Protein AF-A0A2N1NQH3-F1 (afdb_monomer_lite)

Organism: NCBI:txid588596

pLDDT: mean 81.11, std 17.39, range [34.0, 97.25]

Sequence (124 aa):
MLNTETIDTDLDSRQVSDYKLDFSLSSGWALKENQKFGKKGGGKRISKNVVSYLEAYFLAGDINKSEKYTAQEMHNELKGLVEEGILEEEEIPKVSTISNWIARYAQTHRKLKAQHALALVNRT

Secondary structure (DSSP, 8-state):
--------------------------TTTT-GGG-----TT-SPPPPHHHHHHHHHHHHHHHH-GGG---HHHHHHHHHHHHHTTSS-GGGPPPHHHHHHHHHHHHHHHHHHHHHHHHHHHTT-

Foldseek 3Di:
DDDDDDDDDDDDDPPPPPPPVPPPDPPQPPDPVNDDPDPPDPPDDQDPVLVVLLVVQCVVCVVPVVSRDQLVNSLVVVVVCVVVVNDPPVNRDDSVVSNVVSVVCVVVVVVVVVVVVVVVVVVD

Structure (mmCIF, N/CA/C/O backbone):
data_AF-A0A2N1NQH3-F1
#
_entry.id   AF-A0A2N1NQH3-F1
#
loop_
_atom_site.group_PDB
_atom_site.id
_atom_site.type_symbol
_atom_site.label_atom_id
_atom_site.label_alt_id
_atom_site.label_comp_id
_atom_site.label_asym_id
_atom_site.label_entity_id
_atom_site.label_seq_id
_atom_site.pdbx_PDB_ins_code
_atom_site.Cartn_x
_atom_site.Cartn_y
_atom_site.Cartn_z
_atom_site.occupancy
_atom_site.B_iso_or_equiv
_atom_site.auth_seq_id
_atom_site.auth_comp_id
_atom_site.auth_asym_id
_atom_site.auth_atom_id
_atom_site.pdbx_PDB_model_num
ATOM 1 N N . MET A 1 1 ? 95.118 24.993 50.145 1.00 34.00 1 MET A N 1
ATOM 2 C CA . MET A 1 1 ? 95.688 24.392 48.923 1.00 34.00 1 MET A CA 1
ATOM 3 C C . MET A 1 1 ? 94.598 23.589 48.238 1.00 34.00 1 MET A C 1
ATOM 5 O O . MET A 1 1 ? 93.712 23.113 48.930 1.00 34.00 1 MET A O 1
ATOM 9 N N . LEU A 1 2 ? 94.626 23.603 46.907 1.00 46.12 2 LEU A N 1
ATOM 10 C CA . LEU A 1 2 ? 93.578 23.193 45.966 1.00 46.12 2 LEU A CA 1
ATOM 11 C C . LEU A 1 2 ? 93.231 21.700 46.005 1.00 46.12 2 LEU A C 1
ATOM 13 O O . LEU A 1 2 ? 94.137 20.886 46.159 1.00 46.12 2 LEU A O 1
ATOM 17 N N . ASN A 1 3 ? 91.961 21.403 45.711 1.00 42.06 3 ASN A N 1
ATOM 18 C CA . ASN A 1 3 ? 91.467 20.265 44.913 1.00 42.06 3 ASN A CA 1
ATOM 19 C C . ASN A 1 3 ? 89.919 20.320 44.905 1.00 42.06 3 ASN A C 1
ATOM 21 O O . ASN A 1 3 ? 89.290 20.101 45.931 1.00 42.06 3 ASN A O 1
ATOM 25 N N . THR A 1 4 ? 89.222 20.849 43.891 1.00 45.44 4 THR A N 1
ATOM 26 C CA . THR A 1 4 ? 88.939 20.265 42.558 1.00 45.44 4 THR A CA 1
ATOM 27 C C . THR A 1 4 ? 88.859 18.740 42.560 1.00 45.44 4 THR A C 1
ATOM 29 O O . THR A 1 4 ? 89.883 18.086 42.698 1.00 45.44 4 THR A O 1
ATOM 32 N N . GLU A 1 5 ? 87.671 18.176 42.351 1.00 51.03 5 GLU A N 1
ATOM 33 C CA . GLU A 1 5 ? 87.294 17.586 41.058 1.00 51.03 5 GLU A CA 1
ATOM 34 C C . GLU A 1 5 ? 85.866 17.024 41.087 1.00 51.03 5 GLU A C 1
ATOM 36 O O . GLU A 1 5 ? 85.389 16.453 42.065 1.00 51.03 5 GLU A O 1
ATOM 41 N N . THR A 1 6 ? 85.197 17.280 39.973 1.00 52.75 6 THR A N 1
ATOM 42 C CA . THR A 1 6 ? 83.855 16.890 39.555 1.00 52.75 6 THR A CA 1
ATOM 43 C C . THR A 1 6 ? 83.764 15.383 39.325 1.00 52.75 6 THR A C 1
ATOM 45 O O . THR A 1 6 ? 84.661 14.831 38.695 1.00 52.75 6 THR A O 1
ATOM 48 N N . ILE A 1 7 ? 82.647 14.742 39.686 1.00 56.19 7 ILE A N 1
ATOM 49 C CA . ILE A 1 7 ? 82.161 13.563 38.954 1.00 56.19 7 ILE A CA 1
ATOM 50 C C . ILE A 1 7 ? 80.653 13.722 38.749 1.00 56.19 7 ILE A C 1
ATOM 52 O O . ILE A 1 7 ? 79.883 13.847 39.698 1.00 56.19 7 ILE A O 1
ATOM 56 N N . ASP A 1 8 ? 80.308 13.803 37.472 1.00 42.72 8 ASP A N 1
ATOM 57 C CA . ASP A 1 8 ? 78.980 13.880 36.877 1.00 42.72 8 ASP A CA 1
ATOM 58 C C . ASP A 1 8 ? 78.369 12.471 36.746 1.00 42.72 8 ASP A C 1
ATOM 60 O O . ASP A 1 8 ? 79.058 11.472 36.957 1.00 42.72 8 ASP A O 1
ATOM 64 N N . THR A 1 9 ? 77.127 12.426 36.264 1.00 48.22 9 THR A N 1
ATOM 65 C CA . THR A 1 9 ? 76.304 11.277 35.844 1.00 48.22 9 THR A CA 1
ATOM 66 C C . THR A 1 9 ? 75.476 10.637 36.959 1.00 48.22 9 THR A C 1
ATOM 68 O O . THR A 1 9 ? 75.974 10.334 38.034 1.00 48.22 9 THR A O 1
ATOM 71 N N . ASP A 1 10 ? 74.194 10.327 36.808 1.00 48.06 10 ASP A N 1
ATOM 72 C CA . ASP A 1 10 ? 73.169 10.532 35.779 1.00 48.06 10 ASP A CA 1
ATOM 73 C C . ASP A 1 10 ? 71.912 9.893 36.400 1.00 48.06 10 ASP A C 1
ATOM 75 O O . ASP A 1 10 ? 72.033 8.813 36.981 1.00 48.06 10 ASP A O 1
ATOM 79 N N . LEU A 1 11 ? 70.739 10.526 36.330 1.00 46.34 11 LEU A N 1
ATOM 80 C CA . LEU A 1 11 ? 69.477 9.779 36.262 1.00 46.34 11 LEU A CA 1
ATOM 81 C C . LEU A 1 11 ? 68.332 10.699 35.835 1.00 46.34 11 LEU A C 1
ATOM 83 O O . LEU A 1 11 ? 67.446 11.070 36.611 1.00 46.34 11 LEU A O 1
ATOM 87 N N . ASP A 1 12 ? 68.345 11.045 34.552 1.00 48.50 12 ASP A N 1
ATOM 88 C CA . ASP A 1 12 ? 67.098 11.285 33.842 1.00 48.50 12 ASP A CA 1
ATOM 89 C C . ASP A 1 12 ? 66.274 9.993 33.840 1.00 48.50 12 ASP A C 1
ATOM 91 O O . ASP A 1 12 ? 66.643 9.004 33.212 1.00 48.50 12 ASP A O 1
ATOM 95 N N . SER A 1 13 ? 65.145 9.980 34.545 1.00 49.91 13 SER A N 1
ATOM 96 C CA . SER A 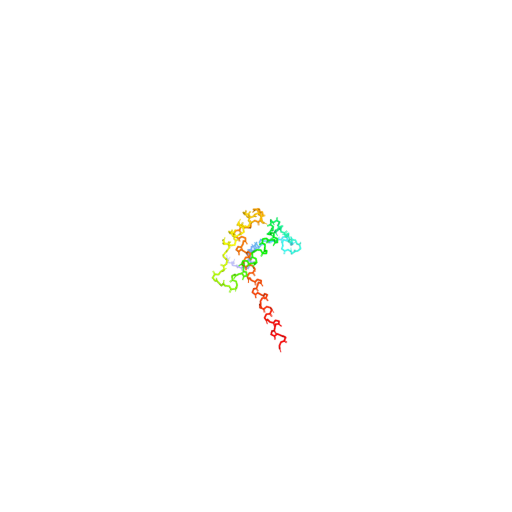1 13 ? 63.973 9.228 34.086 1.00 49.91 13 SER A CA 1
ATOM 97 C C . SER A 1 13 ? 62.707 9.813 34.712 1.00 49.91 13 SER A C 1
ATOM 99 O O . SER A 1 13 ? 62.174 9.311 35.705 1.00 49.91 13 SER A O 1
ATOM 101 N N . ARG A 1 14 ? 62.174 10.886 34.115 1.00 55.47 14 ARG A N 1
ATOM 102 C CA . ARG A 1 14 ? 60.757 11.238 34.295 1.00 55.47 14 ARG A CA 1
ATOM 103 C C . ARG A 1 14 ? 59.907 10.113 33.708 1.00 55.47 14 ARG A C 1
ATOM 105 O O . ARG A 1 14 ? 59.594 10.113 32.523 1.00 55.47 14 ARG A O 1
ATOM 112 N N . GLN A 1 15 ? 59.519 9.159 34.547 1.00 54.88 15 GLN A N 1
ATOM 113 C CA . GLN A 1 15 ? 58.452 8.218 34.230 1.00 54.88 15 GLN A CA 1
ATOM 114 C C . GLN A 1 15 ? 57.137 9.004 34.180 1.00 54.88 15 GLN A C 1
ATOM 116 O O . GLN A 1 15 ? 56.465 9.200 35.192 1.00 54.88 15 GLN A O 1
ATOM 121 N N . VAL A 1 16 ? 56.799 9.514 32.995 1.00 52.91 16 VAL A N 1
ATOM 122 C CA . VAL A 1 16 ? 55.432 9.906 32.658 1.00 52.91 16 VAL A CA 1
ATOM 123 C C . VAL A 1 16 ? 54.645 8.605 32.660 1.00 52.91 16 VAL A C 1
ATOM 125 O O . VAL A 1 16 ? 54.729 7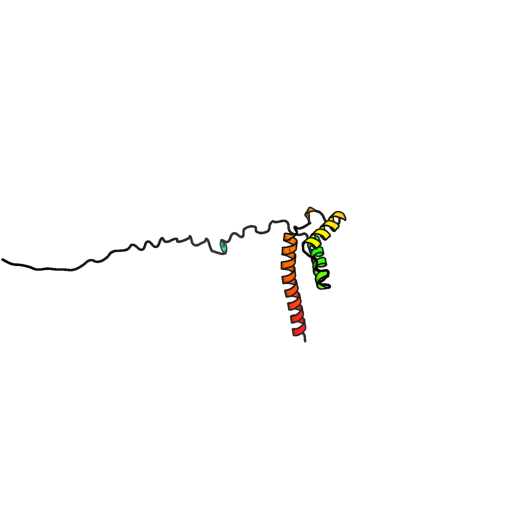.819 31.721 1.00 52.91 16 VAL A O 1
ATOM 128 N N . SER A 1 17 ? 53.959 8.332 33.767 1.00 55.91 17 SER A N 1
ATOM 129 C CA . SER A 1 17 ? 53.022 7.226 33.859 1.00 55.91 17 SER A CA 1
ATOM 130 C C . SER A 1 17 ? 51.927 7.467 32.827 1.00 55.91 17 SER A C 1
ATOM 132 O O . SER A 1 17 ? 51.017 8.269 33.022 1.00 55.91 17 SER A O 1
ATOM 134 N N . ASP A 1 18 ? 52.064 6.802 31.686 1.00 61.81 18 ASP A N 1
ATOM 135 C CA . ASP A 1 18 ? 51.056 6.730 30.643 1.00 61.81 18 ASP A CA 1
ATOM 136 C C . ASP A 1 18 ? 49.882 5.931 31.219 1.00 61.81 18 ASP A C 1
ATOM 138 O O . ASP A 1 18 ? 49.818 4.703 31.135 1.00 61.81 18 ASP A O 1
ATOM 142 N N . TYR A 1 19 ? 48.993 6.622 31.939 1.00 59.72 19 TYR A N 1
ATOM 143 C CA . TYR A 1 19 ? 47.758 6.055 32.459 1.00 59.72 19 TYR A CA 1
ATOM 144 C C . TYR A 1 19 ? 46.813 5.843 31.274 1.00 59.72 19 TYR A C 1
ATOM 146 O O . TYR A 1 19 ? 45.808 6.523 31.082 1.00 59.72 19 TYR A O 1
ATOM 154 N N . LYS A 1 20 ? 47.132 4.859 30.437 1.00 60.72 20 LYS A N 1
ATOM 155 C CA . LYS A 1 20 ? 46.176 4.296 29.501 1.00 60.72 20 LYS A CA 1
ATOM 156 C C . LYS A 1 20 ? 45.102 3.634 30.353 1.00 60.72 20 LYS A C 1
ATOM 158 O O . LYS A 1 20 ? 45.260 2.499 30.792 1.00 60.72 20 LYS A O 1
ATOM 163 N N . LEU A 1 21 ? 44.062 4.403 30.670 1.00 63.84 21 LEU A N 1
ATOM 164 C CA . LEU A 1 21 ? 42.885 3.946 31.388 1.00 63.84 21 LEU A CA 1
ATOM 165 C C . LEU A 1 21 ? 42.310 2.800 30.556 1.00 63.84 21 LEU A C 1
ATOM 167 O O . LEU A 1 21 ? 41.708 3.015 29.503 1.00 63.84 21 LEU A O 1
ATOM 171 N N . ASP A 1 22 ? 42.628 1.580 30.975 1.00 63.44 22 ASP A N 1
ATOM 172 C CA . ASP A 1 22 ? 42.238 0.361 30.294 1.00 63.44 22 ASP A CA 1
ATOM 173 C C . ASP A 1 22 ? 40.735 0.191 30.492 1.00 63.44 22 ASP A C 1
ATOM 175 O O . ASP A 1 22 ? 40.262 -0.427 31.443 1.00 63.44 22 ASP A O 1
ATOM 179 N N . PHE A 1 23 ? 39.953 0.810 29.612 1.00 65.19 23 PHE A N 1
ATOM 180 C CA . PHE A 1 23 ? 38.529 0.537 29.490 1.00 65.19 23 PHE A CA 1
ATOM 181 C C . PHE A 1 23 ? 38.353 -0.808 28.780 1.00 65.19 23 PHE A C 1
ATOM 183 O O . PHE A 1 23 ? 37.807 -0.892 27.679 1.00 65.19 23 PHE A O 1
ATOM 190 N N . SER A 1 24 ? 38.832 -1.872 29.422 1.00 67.38 24 SER A N 1
ATOM 191 C CA . SER A 1 24 ? 38.521 -3.243 29.053 1.00 67.38 24 SER A CA 1
ATOM 192 C C . SER A 1 24 ? 37.030 -3.472 29.310 1.00 67.38 24 SER A C 1
ATOM 194 O O . SER A 1 24 ? 36.603 -3.818 30.411 1.00 67.38 24 SER A O 1
ATOM 196 N N . LEU A 1 25 ? 36.204 -3.222 28.290 1.00 67.81 25 LEU A N 1
ATOM 197 C CA . LEU A 1 25 ? 34.804 -3.641 28.289 1.00 67.81 25 LEU A CA 1
ATOM 198 C C . LEU A 1 25 ? 34.775 -5.165 28.418 1.00 67.81 25 LEU A C 1
ATOM 200 O O . LEU A 1 25 ? 35.514 -5.854 27.713 1.00 67.81 25 LEU A O 1
ATOM 204 N N . SER A 1 26 ? 33.925 -5.703 29.297 1.00 67.69 26 SER A N 1
ATOM 205 C CA . SER A 1 26 ? 33.822 -7.154 29.449 1.00 67.69 26 SER A CA 1
ATOM 206 C C . SER A 1 26 ? 33.518 -7.804 28.095 1.00 67.69 26 SER A C 1
ATOM 208 O O . SER A 1 26 ? 32.581 -7.423 27.382 1.00 67.69 26 SER A O 1
ATOM 210 N N . SER A 1 27 ? 34.356 -8.766 27.711 1.00 66.88 27 SER A N 1
ATOM 211 C CA . SER A 1 27 ? 34.207 -9.544 26.486 1.00 66.88 27 SER A CA 1
ATOM 212 C C . SER A 1 27 ? 32.848 -10.244 26.520 1.00 66.88 27 SER A C 1
ATOM 214 O O . SER A 1 27 ? 32.607 -11.152 27.307 1.00 66.88 27 SER A O 1
ATOM 216 N N . GLY A 1 28 ? 31.901 -9.747 25.724 1.00 68.38 28 GLY A N 1
ATOM 217 C CA . GLY A 1 28 ? 30.525 -10.246 25.751 1.00 68.38 28 GLY A CA 1
ATOM 218 C C . GLY A 1 28 ? 29.468 -9.241 25.312 1.00 68.38 28 GLY A C 1
ATOM 219 O O . GLY A 1 28 ? 28.453 -9.654 24.758 1.00 68.38 28 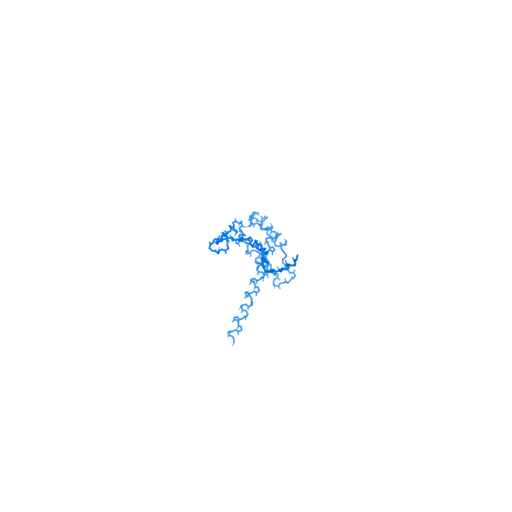GLY A O 1
ATOM 220 N N . TRP A 1 29 ? 29.713 -7.935 25.469 1.00 66.62 29 TRP A N 1
ATOM 221 C CA . TRP A 1 29 ? 28.743 -6.883 25.114 1.00 66.62 29 TRP A CA 1
ATOM 222 C C . TRP A 1 29 ? 28.443 -6.766 23.614 1.00 66.62 29 TRP A C 1
ATOM 224 O O . TRP A 1 29 ? 27.347 -6.361 23.236 1.00 66.62 29 TRP A O 1
ATOM 234 N N . ALA A 1 30 ? 29.399 -7.130 22.760 1.00 75.12 30 ALA A N 1
ATOM 235 C CA . ALA A 1 30 ? 29.285 -7.023 21.304 1.00 75.12 30 ALA A CA 1
ATOM 236 C C . ALA A 1 30 ? 29.236 -8.387 20.592 1.00 75.12 30 ALA A C 1
ATOM 238 O O . ALA A 1 30 ? 29.357 -8.449 19.369 1.00 75.12 30 ALA A O 1
ATOM 239 N N . LEU A 1 31 ? 29.076 -9.492 21.331 1.00 80.00 31 LEU A N 1
ATOM 240 C CA . LEU A 1 31 ? 28.956 -10.810 20.713 1.00 80.00 31 LEU A CA 1
ATOM 241 C C . LEU A 1 31 ? 27.538 -10.997 20.173 1.00 80.00 31 LEU A C 1
ATOM 243 O O . LEU A 1 31 ? 26.551 -10.766 20.871 1.00 80.00 31 LEU A O 1
ATOM 247 N N . LYS A 1 32 ? 27.436 -11.448 18.920 1.00 76.50 32 LYS A N 1
ATOM 248 C CA . LYS A 1 32 ? 26.157 -11.701 18.237 1.00 76.50 32 LYS A CA 1
ATOM 249 C C . LYS A 1 32 ? 25.269 -12.694 18.998 1.00 76.50 32 LYS A C 1
ATOM 251 O O . LYS A 1 32 ? 24.052 -12.581 18.942 1.00 76.50 32 LYS A O 1
ATOM 256 N N . GLU A 1 33 ? 25.866 -13.631 19.729 1.00 76.12 33 GLU A N 1
ATOM 257 C CA . GLU A 1 33 ? 25.150 -14.575 20.600 1.00 76.12 33 GLU A CA 1
ATOM 258 C C . GLU A 1 33 ? 24.449 -13.893 21.789 1.00 76.12 33 GLU A C 1
ATOM 260 O O . GLU A 1 33 ? 23.370 -14.314 22.192 1.00 76.12 33 GLU A O 1
ATOM 265 N N . ASN A 1 34 ? 25.010 -12.787 22.291 1.00 76.25 34 ASN A N 1
ATOM 266 C CA . ASN A 1 34 ? 24.457 -11.994 23.391 1.00 76.25 34 ASN A CA 1
ATOM 267 C C . ASN A 1 34 ? 23.550 -10.862 22.890 1.00 76.25 34 ASN A C 1
ATOM 269 O O . ASN A 1 34 ? 23.023 -10.074 23.684 1.00 76.25 34 ASN A O 1
ATOM 273 N N . GLN A 1 35 ? 23.343 -10.775 21.571 1.00 77.00 35 GLN A N 1
ATOM 274 C CA . GLN A 1 35 ? 22.422 -9.827 20.973 1.00 77.00 35 GLN A CA 1
ATOM 275 C C . GLN A 1 35 ? 20.996 -10.179 21.398 1.00 77.00 35 GLN A C 1
ATOM 277 O O . GLN A 1 35 ? 20.325 -11.034 20.819 1.00 77.00 35 GLN A O 1
ATOM 282 N N . LYS A 1 36 ? 20.485 -9.446 22.387 1.00 74.88 36 LYS A N 1
ATOM 283 C CA . LYS A 1 36 ? 19.054 -9.422 22.670 1.00 74.88 36 LYS A CA 1
ATOM 284 C C . LYS A 1 36 ? 18.380 -8.740 21.486 1.00 74.88 36 LYS A C 1
ATOM 286 O O . LYS A 1 36 ? 18.362 -7.513 21.396 1.00 74.88 36 LYS A O 1
ATOM 291 N N . PHE A 1 37 ? 17.828 -9.524 20.559 1.00 66.25 37 PHE A N 1
ATOM 292 C CA . PHE A 1 37 ? 16.818 -9.008 19.645 1.00 66.25 37 PHE A CA 1
ATOM 293 C C . PHE A 1 37 ? 15.688 -8.487 20.528 1.00 66.25 37 PHE A C 1
ATOM 295 O O . PHE A 1 37 ? 14.887 -9.258 21.057 1.00 66.25 37 PHE A O 1
ATOM 302 N N . GLY A 1 38 ? 15.644 -7.169 20.743 1.00 60.00 38 GLY A N 1
ATOM 303 C CA . GLY A 1 38 ? 14.454 -6.541 21.295 1.00 60.00 38 GLY A CA 1
ATOM 304 C C . GLY A 1 38 ? 13.263 -7.052 20.491 1.00 60.00 38 GLY A C 1
ATOM 305 O O . GLY A 1 38 ? 13.407 -7.286 19.289 1.00 60.00 38 GLY A O 1
ATOM 306 N N . LYS A 1 39 ? 12.115 -7.280 21.140 1.00 63.09 39 LYS A N 1
ATOM 307 C CA . LYS A 1 39 ? 10.871 -7.716 20.486 1.00 63.09 39 LYS A CA 1
ATOM 308 C C . LYS A 1 39 ? 10.378 -6.635 19.514 1.00 63.09 39 LYS A C 1
ATOM 310 O O . LYS A 1 39 ? 9.371 -5.971 19.731 1.00 63.09 39 LYS A O 1
ATOM 315 N N . LYS A 1 40 ? 11.120 -6.406 18.438 1.00 62.28 40 LYS A N 1
ATOM 316 C CA . LYS A 1 40 ? 10.825 -5.446 17.394 1.00 62.28 40 LYS A CA 1
ATOM 317 C C . LYS A 1 40 ? 9.807 -6.127 16.497 1.00 62.28 40 LYS A C 1
ATOM 319 O O . LYS A 1 40 ? 10.174 -6.892 15.614 1.00 62.28 40 LYS A O 1
ATOM 324 N N . GLY A 1 41 ? 8.526 -5.885 16.764 1.00 56.53 41 GLY A N 1
ATOM 325 C CA . GLY A 1 41 ? 7.456 -6.331 15.868 1.00 56.53 41 GLY A CA 1
ATOM 326 C C . GLY A 1 41 ? 6.315 -7.116 16.504 1.00 56.53 41 GLY A C 1
ATOM 327 O O . GLY A 1 41 ? 5.743 -7.969 15.833 1.00 56.53 41 GLY A O 1
ATOM 328 N N . GLY A 1 42 ? 5.959 -6.818 17.755 1.00 56.62 42 GLY A N 1
ATOM 329 C CA . GLY A 1 42 ? 4.654 -7.190 1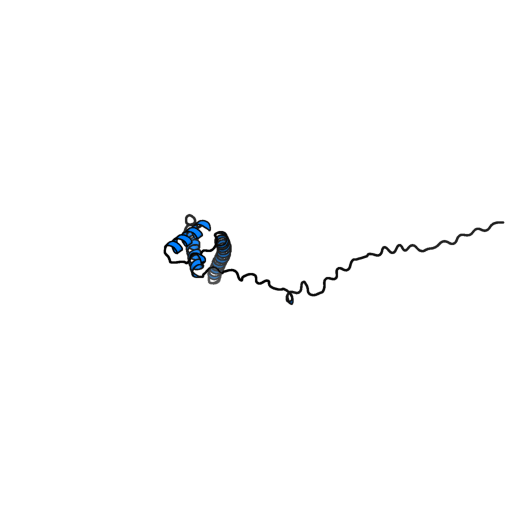8.316 1.00 56.62 42 GLY A CA 1
ATOM 330 C C . GLY A 1 42 ? 3.550 -6.158 18.045 1.00 56.62 42 GLY A C 1
ATOM 331 O O . GLY A 1 42 ? 2.514 -6.202 18.692 1.00 56.62 42 GLY A O 1
ATOM 332 N N . GLY A 1 43 ? 3.779 -5.179 17.162 1.00 69.81 43 GLY A N 1
ATOM 333 C CA . GLY A 1 43 ? 2.732 -4.239 16.757 1.00 69.81 43 GLY A CA 1
ATOM 334 C C . GLY A 1 43 ? 1.678 -4.934 15.894 1.00 69.81 43 GLY A C 1
ATOM 335 O O . GLY A 1 43 ? 2.006 -5.884 15.176 1.00 69.81 43 GLY A O 1
ATOM 336 N N . LYS A 1 44 ? 0.428 -4.453 15.951 1.00 80.62 44 LYS A N 1
ATOM 337 C CA . LYS A 1 44 ? -0.665 -4.934 15.093 1.00 80.62 44 LYS A CA 1
ATOM 338 C C . LYS A 1 44 ? -0.198 -4.919 13.634 1.00 80.62 44 LYS A C 1
ATOM 340 O O . LYS A 1 44 ? 0.258 -3.894 13.126 1.00 80.62 44 LYS A O 1
ATOM 345 N N . ARG A 1 45 ? -0.237 -6.086 12.992 1.00 86.81 45 ARG A N 1
ATOM 346 C CA . ARG A 1 45 ? 0.104 -6.236 11.573 1.00 86.81 45 ARG A CA 1
ATOM 347 C C . ARG A 1 45 ? -1.092 -5.800 10.734 1.00 86.81 45 ARG A C 1
ATOM 349 O O . ARG A 1 45 ? -2.228 -5.969 11.167 1.00 86.81 45 ARG A O 1
ATOM 356 N N . ILE A 1 46 ? -0.821 -5.262 9.547 1.00 90.31 46 ILE A N 1
ATOM 357 C CA . ILE A 1 46 ? -1.865 -4.991 8.552 1.00 90.31 46 ILE A CA 1
ATOM 358 C C . ILE A 1 46 ? -2.520 -6.331 8.190 1.00 90.31 46 ILE A C 1
ATOM 360 O O . ILE A 1 46 ? -1.805 -7.322 7.995 1.00 90.31 46 ILE A O 1
ATOM 364 N N . SER A 1 47 ? -3.854 -6.372 8.154 1.00 92.62 47 SER A N 1
ATOM 365 C CA . SER A 1 47 ? -4.600 -7.574 7.778 1.00 92.62 47 SER A CA 1
ATOM 366 C C . SER A 1 47 ? -4.332 -7.924 6.310 1.00 92.62 47 SER A C 1
ATOM 368 O O . SER A 1 47 ? -3.984 -7.067 5.496 1.00 92.62 47 SER A O 1
ATOM 370 N N . LYS A 1 48 ? -4.466 -9.206 5.953 1.00 93.81 48 LYS A N 1
ATOM 371 C CA . LYS A 1 48 ? -4.262 -9.643 4.561 1.00 93.81 48 LYS A CA 1
ATOM 372 C C . LYS A 1 48 ? -5.261 -8.976 3.612 1.00 93.81 48 LYS A C 1
ATOM 374 O O . LYS A 1 48 ? -4.870 -8.608 2.513 1.00 93.81 48 LYS A O 1
ATOM 379 N N . ASN A 1 49 ? -6.493 -8.762 4.073 1.00 93.56 49 ASN A N 1
ATOM 380 C CA . ASN A 1 49 ? -7.554 -8.115 3.304 1.00 93.56 49 ASN A CA 1
ATOM 381 C C . ASN A 1 49 ? -7.156 -6.686 2.921 1.00 93.56 49 ASN A C 1
ATOM 383 O O . ASN A 1 49 ? -7.158 -6.342 1.743 1.00 93.56 49 ASN A O 1
ATOM 387 N N . VAL A 1 50 ? -6.709 -5.887 3.896 1.00 95.44 50 VAL A N 1
ATOM 388 C CA . VAL A 1 50 ? -6.219 -4.525 3.640 1.00 95.44 50 VAL A CA 1
ATOM 389 C C . VAL A 1 50 ? -5.017 -4.529 2.695 1.00 95.44 50 VAL A C 1
ATOM 391 O O . VAL A 1 50 ? -4.939 -3.685 1.807 1.00 95.44 50 VAL A O 1
ATOM 394 N N . VAL A 1 51 ? -4.087 -5.482 2.838 1.00 95.88 51 VAL A N 1
ATOM 395 C CA . VAL A 1 51 ? -2.948 -5.601 1.910 1.00 95.88 51 VAL A CA 1
ATOM 396 C C . VAL A 1 51 ? -3.424 -5.833 0.473 1.00 95.88 51 VAL A C 1
ATOM 398 O O . VAL A 1 51 ? -2.921 -5.160 -0.420 1.00 95.88 51 VAL A O 1
ATOM 401 N N . SER A 1 52 ? -4.408 -6.705 0.243 1.00 96.25 52 SER A N 1
ATOM 402 C CA . SER A 1 52 ? -4.946 -6.956 -1.102 1.00 96.25 52 SER A CA 1
ATOM 403 C C . SER A 1 52 ? -5.556 -5.707 -1.748 1.00 96.25 52 SER A C 1
ATOM 405 O O . SER A 1 52 ? -5.339 -5.472 -2.935 1.00 96.25 52 SER A O 1
ATOM 407 N N . TYR A 1 53 ? -6.248 -4.861 -0.978 1.00 96.50 53 TYR A N 1
ATOM 408 C CA . TYR A 1 53 ? -6.742 -3.573 -1.484 1.00 96.50 53 TYR A CA 1
ATOM 409 C C . TYR A 1 53 ? -5.601 -2.615 -1.835 1.00 96.50 53 TYR A C 1
ATOM 411 O O . TYR A 1 53 ? -5.585 -2.038 -2.921 1.00 96.50 53 TYR A O 1
ATOM 419 N N . LEU A 1 54 ? -4.599 -2.490 -0.959 1.00 96.25 54 LEU A N 1
ATOM 420 C CA . LEU A 1 54 ? -3.423 -1.657 -1.224 1.00 96.25 54 LEU A CA 1
ATOM 421 C C . LEU A 1 54 ? -2.666 -2.102 -2.487 1.00 96.25 54 LEU A C 1
ATOM 423 O O . LEU A 1 54 ? -2.182 -1.258 -3.243 1.00 96.25 54 LEU A O 1
ATOM 427 N N . GLU A 1 55 ? -2.579 -3.411 -2.737 1.00 96.00 55 GLU A N 1
ATOM 428 C CA . GLU A 1 55 ? -2.009 -3.965 -3.969 1.00 96.00 55 GLU A CA 1
ATOM 429 C C . GLU A 1 55 ? -2.832 -3.571 -5.198 1.00 96.00 55 GLU A C 1
ATOM 431 O O . GLU A 1 55 ? -2.260 -3.081 -6.171 1.00 96.00 55 GLU A O 1
ATOM 436 N N . ALA A 1 56 ? -4.160 -3.709 -5.145 1.00 95.00 56 ALA A N 1
ATOM 437 C CA . ALA A 1 56 ? -5.044 -3.322 -6.243 1.00 95.00 56 ALA A CA 1
ATOM 438 C C . ALA A 1 56 ? -4.907 -1.830 -6.598 1.00 95.00 56 ALA A C 1
ATOM 440 O O . ALA A 1 56 ? -4.685 -1.495 -7.764 1.00 95.00 56 ALA A O 1
ATOM 441 N N . TYR A 1 57 ? -4.933 -0.938 -5.601 1.00 94.31 57 TYR A N 1
ATOM 442 C CA . TYR A 1 57 ? -4.746 0.503 -5.817 1.00 94.31 57 TYR A CA 1
ATOM 443 C C . TYR A 1 57 ? -3.359 0.837 -6.373 1.00 94.31 57 TYR A C 1
ATOM 445 O O . TYR A 1 57 ? -3.213 1.702 -7.238 1.00 94.31 57 TYR A O 1
ATOM 453 N N . PHE A 1 58 ? -2.315 0.150 -5.900 1.00 93.81 58 PHE A N 1
ATOM 454 C CA . PHE A 1 58 ? -0.964 0.353 -6.415 1.00 93.81 58 PHE A CA 1
ATOM 455 C C . PHE A 1 58 ? -0.852 -0.055 -7.891 1.00 93.81 58 PHE A C 1
ATOM 457 O O . PHE A 1 58 ? -0.228 0.657 -8.681 1.00 93.81 58 PHE A O 1
ATOM 464 N N . LEU A 1 59 ? -1.450 -1.189 -8.265 1.00 92.38 59 LEU A N 1
ATOM 465 C CA . LEU A 1 59 ? -1.419 -1.709 -9.631 1.00 92.38 59 LEU A CA 1
ATOM 466 C C . LEU A 1 59 ? -2.247 -0.859 -10.602 1.00 92.38 59 LEU A C 1
ATOM 468 O O . LEU A 1 59 ? -1.816 -0.684 -11.740 1.00 92.38 59 LEU A O 1
ATOM 472 N N . ALA A 1 60 ? -3.361 -0.266 -10.160 1.00 90.81 60 ALA A N 1
ATOM 473 C CA . ALA A 1 60 ? -4.125 0.690 -10.968 1.00 90.81 60 ALA A CA 1
ATOM 474 C C . ALA A 1 60 ? -3.237 1.853 -11.460 1.00 90.81 60 ALA A C 1
ATOM 476 O O . ALA A 1 60 ? -3.202 2.170 -12.649 1.00 90.81 60 ALA A O 1
ATOM 477 N N . GLY A 1 61 ? -2.397 2.394 -10.570 1.00 86.19 61 GLY A N 1
ATOM 478 C CA . GLY A 1 61 ? -1.438 3.450 -10.909 1.00 86.19 61 GLY A CA 1
ATOM 479 C C . GLY A 1 61 ? -0.282 3.029 -11.826 1.00 86.19 61 GLY A C 1
ATOM 480 O O . GLY A 1 61 ? 0.380 3.882 -12.421 1.00 86.19 61 GLY A O 1
ATOM 481 N N . ASP A 1 62 ? 0.004 1.728 -11.927 1.00 81.12 62 ASP A N 1
ATOM 482 C CA . ASP A 1 62 ? 1.032 1.182 -12.824 1.00 81.12 62 ASP A CA 1
ATOM 483 C C . ASP A 1 62 ? 0.516 1.079 -14.271 1.00 81.12 62 ASP A C 1
ATOM 485 O O . ASP A 1 62 ? 1.309 1.193 -15.205 1.00 81.12 62 ASP A O 1
ATOM 489 N N . ILE A 1 63 ? -0.805 0.934 -14.454 1.00 80.31 63 ILE A N 1
ATOM 490 C CA . ILE A 1 63 ? -1.483 0.972 -15.760 1.00 80.31 63 ILE A CA 1
ATOM 491 C C . ILE A 1 63 ? -1.568 2.420 -16.255 1.00 80.31 63 ILE A C 1
ATOM 493 O O . ILE A 1 63 ? -1.123 2.722 -17.363 1.00 80.31 63 ILE A O 1
ATOM 497 N N . ASN A 1 64 ? -2.060 3.327 -15.406 1.00 80.50 64 ASN A N 1
ATOM 498 C CA . ASN A 1 64 ? -2.232 4.742 -15.725 1.00 80.50 64 ASN A CA 1
ATOM 499 C C . ASN A 1 64 ? -1.561 5.618 -14.664 1.00 80.50 64 ASN A C 1
ATOM 501 O O . ASN A 1 64 ? -2.021 5.722 -13.530 1.00 80.50 64 ASN A O 1
ATOM 505 N N . LYS A 1 65 ? -0.497 6.341 -15.038 1.00 79.50 65 LYS A N 1
ATOM 506 C CA . LYS A 1 65 ? 0.224 7.221 -14.095 1.00 79.50 65 LYS A CA 1
ATOM 507 C C . LYS A 1 65 ? -0.650 8.335 -13.507 1.00 79.50 65 LYS A C 1
ATOM 509 O O . LYS A 1 65 ? -0.343 8.811 -12.417 1.00 79.50 65 LYS A O 1
ATOM 514 N N . SER A 1 66 ? -1.690 8.762 -14.226 1.00 77.81 66 SER A N 1
ATOM 515 C CA . SER A 1 66 ? -2.682 9.741 -13.758 1.00 77.81 66 SER A CA 1
ATOM 516 C C . SER A 1 66 ? -3.618 9.184 -12.686 1.00 77.81 66 SER A C 1
ATOM 518 O O . SER A 1 66 ? -4.172 9.959 -11.922 1.00 77.81 66 SER A O 1
ATOM 520 N N . GLU A 1 67 ? -3.761 7.861 -12.605 1.00 81.69 67 GLU A N 1
ATOM 521 C CA . GLU A 1 67 ? -4.585 7.146 -11.619 1.00 81.69 67 GLU A CA 1
ATOM 522 C C . GLU A 1 67 ? -3.726 6.613 -10.462 1.00 81.69 67 GLU A C 1
ATOM 524 O O . GLU A 1 67 ? -4.115 5.713 -9.718 1.00 81.69 67 GLU A O 1
ATOM 529 N N . LYS A 1 68 ? -2.501 7.131 -10.312 1.00 89.88 68 LYS A N 1
ATOM 530 C CA . LYS A 1 68 ? -1.611 6.711 -9.239 1.00 89.88 68 LYS A CA 1
ATOM 531 C C . LYS A 1 68 ? -2.126 7.214 -7.898 1.00 89.88 68 LYS A C 1
ATOM 533 O O . LYS A 1 68 ? -1.942 8.378 -7.558 1.00 89.88 68 LYS A O 1
ATOM 538 N N . TYR A 1 69 ? -2.609 6.277 -7.095 1.00 93.31 69 TYR A N 1
ATOM 539 C CA . TYR A 1 69 ? -3.010 6.537 -5.724 1.00 93.31 69 TYR A CA 1
ATOM 540 C C . TYR A 1 69 ? -1.835 6.995 -4.850 1.00 93.31 69 TYR A C 1
ATOM 542 O O . TYR A 1 69 ? -0.793 6.337 -4.718 1.00 93.31 69 TYR A O 1
ATOM 550 N N . THR A 1 70 ? -2.030 8.131 -4.198 1.00 95.19 70 THR A N 1
ATOM 551 C CA . THR A 1 70 ? -1.252 8.593 -3.055 1.00 95.19 70 THR A CA 1
ATOM 552 C C . THR A 1 70 ? -1.628 7.801 -1.802 1.00 95.19 70 THR A C 1
ATOM 554 O O . THR A 1 70 ? -2.687 7.181 -1.711 1.00 95.19 70 THR A O 1
ATOM 557 N N . ALA A 1 71 ? -0.770 7.847 -0.779 1.00 97.00 71 ALA A N 1
ATOM 558 C CA . ALA A 1 71 ? -1.068 7.201 0.501 1.00 97.00 71 ALA A CA 1
ATOM 559 C C . ALA A 1 71 ? -2.347 7.752 1.161 1.00 97.00 71 ALA A C 1
ATOM 561 O O . ALA A 1 71 ? -3.018 7.023 1.888 1.00 97.00 71 ALA A O 1
ATOM 562 N N . GLN A 1 72 ? -2.672 9.025 0.911 1.00 97.25 72 GLN A N 1
ATOM 563 C CA . GLN A 1 72 ? -3.881 9.662 1.427 1.00 97.25 72 GLN A CA 1
ATOM 564 C C . GLN A 1 72 ? -5.129 9.151 0.704 1.00 97.25 72 GLN A C 1
ATOM 566 O O . GLN A 1 72 ? -6.118 8.837 1.356 1.00 97.25 72 GLN A O 1
ATOM 571 N N . GLU A 1 73 ? -5.072 9.028 -0.621 1.00 96.44 73 GLU A N 1
ATOM 572 C CA . GLU A 1 73 ? -6.186 8.494 -1.409 1.00 96.44 73 GLU A CA 1
ATOM 573 C C . GLU A 1 73 ? -6.450 7.033 -1.048 1.00 96.44 73 GLU A C 1
ATOM 575 O O . GLU A 1 73 ? -7.576 6.713 -0.697 1.00 96.44 73 GLU A O 1
ATOM 580 N N . MET A 1 74 ? -5.418 6.177 -0.976 1.00 96.81 74 MET A N 1
ATOM 581 C CA . MET A 1 74 ? -5.593 4.786 -0.518 1.00 96.81 74 MET A CA 1
ATOM 582 C C . MET A 1 74 ? -6.244 4.713 0.868 1.00 96.81 74 MET A C 1
ATOM 584 O O . MET A 1 74 ? -7.085 3.861 1.119 1.00 96.81 74 MET A O 1
ATOM 588 N N . HIS A 1 75 ? -5.861 5.605 1.783 1.00 97.19 75 HIS A N 1
ATOM 589 C CA . HIS A 1 75 ? -6.464 5.658 3.110 1.00 97.19 75 HIS A CA 1
ATOM 590 C C . HIS A 1 75 ? -7.946 6.060 3.071 1.00 97.19 75 HIS A C 1
ATOM 592 O O . HIS A 1 75 ? -8.734 5.540 3.855 1.00 97.19 75 HIS A O 1
ATOM 598 N N . ASN A 1 76 ? -8.327 6.978 2.183 1.00 96.88 76 ASN A N 1
ATOM 599 C CA . ASN A 1 76 ? -9.719 7.393 2.016 1.00 96.88 76 ASN A CA 1
ATOM 600 C C . ASN A 1 76 ? -10.566 6.285 1.379 1.00 96.88 76 ASN A C 1
ATOM 602 O O . ASN A 1 76 ? -11.667 6.035 1.853 1.00 96.88 76 ASN A O 1
ATOM 606 N N . GLU A 1 77 ? -10.035 5.575 0.385 1.00 96.06 77 GLU A N 1
ATOM 607 C CA . GLU A 1 77 ? -10.709 4.409 -0.199 1.00 96.06 77 GLU A CA 1
ATOM 608 C C . GLU A 1 77 ? -10.956 3.318 0.853 1.00 96.06 77 GLU A C 1
ATOM 610 O O . GLU A 1 77 ? -12.060 2.795 0.975 1.00 96.06 77 GLU A O 1
ATOM 615 N N . LEU A 1 78 ? -9.957 3.033 1.700 1.00 96.62 78 LEU A N 1
ATOM 616 C CA . LEU A 1 78 ? -10.120 2.088 2.810 1.00 96.62 78 LEU A CA 1
ATOM 617 C C . LEU A 1 78 ? -11.188 2.538 3.818 1.00 96.62 78 LEU A C 1
ATOM 619 O O . LEU A 1 78 ? -11.844 1.687 4.409 1.00 96.62 78 LEU A O 1
ATOM 623 N N . LYS A 1 79 ? -11.381 3.849 4.015 1.00 96.50 79 LYS A N 1
ATOM 624 C CA .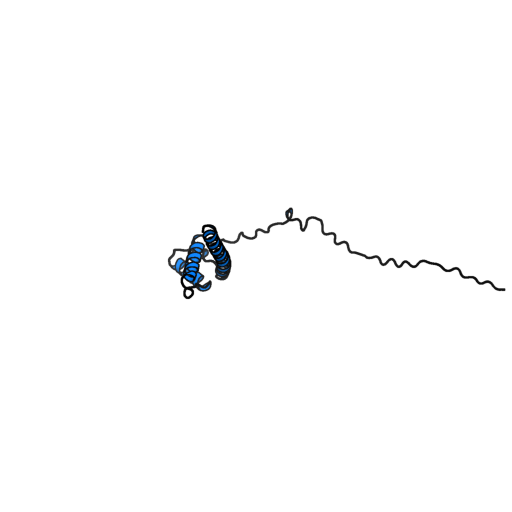 LYS A 1 79 ? -12.484 4.370 4.837 1.00 96.50 79 LYS A CA 1
ATOM 625 C C . LYS A 1 79 ? -13.846 4.138 4.193 1.00 96.50 79 LYS A C 1
ATOM 627 O O . LYS A 1 79 ? -14.754 3.730 4.905 1.00 96.50 79 LYS A O 1
ATOM 632 N N . GLY A 1 80 ? -13.968 4.321 2.878 1.00 96.00 80 GLY A N 1
ATOM 633 C CA . GLY A 1 80 ? -15.198 3.989 2.150 1.00 96.00 80 GLY A CA 1
ATOM 634 C C . GLY A 1 80 ? -15.591 2.519 2.336 1.00 96.00 80 GLY A C 1
ATOM 635 O O . GLY A 1 80 ? -16.738 2.214 2.635 1.00 96.00 80 GLY A O 1
ATOM 636 N N . LEU A 1 81 ? -14.616 1.606 2.310 1.00 94.88 81 LEU A N 1
ATOM 637 C CA . LEU A 1 81 ? -14.860 0.180 2.572 1.00 94.88 81 LEU A CA 1
ATOM 638 C C . LEU A 1 81 ? -15.320 -0.118 4.010 1.00 94.88 81 LEU A C 1
ATOM 640 O O . LEU A 1 81 ? -16.002 -1.117 4.237 1.00 94.88 81 LEU A O 1
ATOM 644 N N . VAL A 1 82 ? -14.950 0.717 4.986 1.00 95.44 82 VAL A N 1
ATOM 645 C CA . VAL A 1 82 ? -15.478 0.615 6.357 1.00 95.44 82 VAL A CA 1
ATOM 646 C C . VAL A 1 82 ? -16.918 1.116 6.422 1.00 95.44 82 VAL A C 1
ATOM 648 O O . VAL A 1 82 ? -17.749 0.484 7.067 1.00 95.44 82 VAL A O 1
ATOM 651 N N . GLU A 1 83 ? -17.245 2.200 5.715 1.00 94.75 83 GLU A N 1
ATOM 652 C CA . GLU A 1 83 ? -18.625 2.702 5.608 1.00 94.75 83 GLU A CA 1
ATOM 653 C C . GLU A 1 83 ? -19.560 1.674 4.947 1.00 94.75 83 GLU A C 1
ATOM 655 O O . GLU A 1 83 ? -20.717 1.537 5.343 1.00 94.75 83 GLU A O 1
ATOM 660 N N . GLU A 1 84 ? -19.044 0.897 3.993 1.00 94.00 84 GLU A N 1
ATOM 661 C CA . GLU A 1 84 ? -19.748 -0.217 3.346 1.00 94.00 84 GLU A CA 1
ATOM 662 C C . GLU A 1 84 ? -19.813 -1.498 4.204 1.00 94.00 84 GLU A C 1
ATOM 664 O O . GLU A 1 84 ? -20.464 -2.469 3.817 1.00 94.00 84 GLU A O 1
ATOM 669 N N . GLY A 1 85 ? -19.150 -1.527 5.366 1.00 91.19 85 GLY A N 1
ATOM 670 C CA . GLY A 1 85 ? -19.098 -2.691 6.256 1.00 91.19 85 GLY A CA 1
ATOM 671 C C . GLY A 1 85 ? -18.259 -3.860 5.724 1.00 91.19 85 GLY A C 1
ATOM 672 O O . GLY A 1 85 ? -18.423 -4.994 6.172 1.00 91.19 85 GLY A O 1
ATOM 673 N N . ILE A 1 86 ? -17.376 -3.610 4.752 1.00 93.81 86 ILE A N 1
ATOM 674 C CA . ILE A 1 86 ? -16.467 -4.612 4.169 1.00 93.81 86 ILE A CA 1
ATOM 675 C C . ILE A 1 86 ? -15.214 -4.784 5.039 1.00 93.81 86 ILE A C 1
ATOM 677 O O . ILE A 1 86 ? -14.638 -5.874 5.101 1.00 93.81 86 ILE A O 1
ATOM 681 N N . LEU A 1 87 ? -14.773 -3.705 5.689 1.00 93.88 87 LEU A N 1
ATOM 682 C CA . LEU A 1 87 ? -13.630 -3.676 6.598 1.00 93.88 87 LEU A CA 1
ATOM 683 C C . LEU A 1 87 ? -14.040 -3.129 7.967 1.00 93.88 87 LEU A C 1
ATOM 685 O O . LEU A 1 87 ? -14.974 -2.342 8.079 1.00 93.88 87 LEU A O 1
ATOM 689 N N . GLU A 1 88 ? -13.285 -3.498 8.998 1.00 91.50 88 GLU A N 1
ATOM 690 C CA . GLU A 1 88 ? -13.420 -2.927 10.341 1.00 91.50 88 GLU A CA 1
ATOM 691 C C . GLU A 1 88 ? -12.533 -1.680 10.487 1.00 91.50 88 GLU A C 1
ATOM 693 O O . GLU A 1 88 ? -11.416 -1.631 9.954 1.00 91.50 88 GLU A O 1
ATOM 698 N N . GLU A 1 89 ? -12.979 -0.681 11.254 1.00 89.81 89 GLU A N 1
ATOM 699 C CA . GLU A 1 89 ? -12.238 0.576 11.445 1.00 89.81 89 GLU A CA 1
ATOM 700 C C . GLU A 1 89 ? -10.843 0.331 12.043 1.00 89.81 89 GLU A C 1
ATOM 702 O O . GLU A 1 89 ? -9.855 0.961 11.651 1.00 89.81 89 GLU A O 1
ATOM 707 N N . GLU A 1 90 ? -10.713 -0.649 12.939 1.00 89.38 90 GLU A N 1
ATOM 708 C CA . GLU A 1 90 ? -9.439 -0.980 13.567 1.00 89.38 90 GLU A CA 1
ATOM 709 C C . GLU A 1 90 ? -8.436 -1.604 12.592 1.00 89.38 90 GLU A C 1
ATOM 711 O O . GLU A 1 90 ? -7.252 -1.735 12.936 1.00 89.38 90 GLU A O 1
ATOM 716 N N . GLU A 1 91 ? -8.879 -2.062 11.421 1.00 89.06 91 GLU A N 1
ATOM 717 C CA . GLU A 1 91 ? -7.998 -2.582 10.379 1.00 89.06 91 GLU A CA 1
ATOM 718 C C . GLU A 1 91 ? -7.354 -1.479 9.543 1.00 89.06 91 GLU A C 1
ATOM 720 O O . GLU A 1 91 ? -6.311 -1.741 8.935 1.00 89.06 91 GLU A O 1
ATOM 725 N N . ILE A 1 92 ? -7.893 -0.252 9.560 1.00 93.62 92 ILE A N 1
ATOM 726 C CA . ILE A 1 92 ? -7.349 0.849 8.766 1.00 93.62 92 ILE A CA 1
ATOM 727 C C . ILE A 1 92 ? -5.940 1.215 9.268 1.00 93.62 92 ILE A C 1
ATOM 729 O O . ILE A 1 92 ? -5.748 1.687 10.396 1.00 93.62 92 ILE A O 1
ATOM 733 N N . PRO A 1 93 ? -4.904 1.047 8.429 1.00 95.12 93 PRO A N 1
ATOM 734 C CA . PRO A 1 93 ? -3.561 1.457 8.771 1.00 95.12 93 PRO A CA 1
ATOM 735 C C . PRO A 1 93 ? -3.430 2.973 8.638 1.00 95.12 93 PRO A C 1
ATOM 737 O O . PRO A 1 93 ? -4.005 3.601 7.757 1.00 95.12 93 PRO A O 1
ATOM 740 N N . LYS A 1 94 ? -2.573 3.573 9.466 1.00 96.06 94 LYS A N 1
ATOM 741 C CA . LYS A 1 94 ? -2.246 5.001 9.354 1.00 96.06 94 LYS A CA 1
ATOM 742 C C . LYS A 1 94 ? -1.672 5.324 7.972 1.00 96.06 94 LYS A C 1
ATOM 744 O O . LYS A 1 94 ? -0.897 4.541 7.423 1.00 96.06 94 LYS A O 1
ATOM 749 N N . VAL A 1 95 ? -1.917 6.539 7.486 1.00 96.75 95 VAL A N 1
ATOM 750 C CA . VAL A 1 95 ? -1.356 7.058 6.221 1.00 96.75 95 VAL A CA 1
ATOM 751 C C . VAL A 1 95 ? 0.170 6.894 6.147 1.00 96.75 95 VAL A C 1
ATOM 753 O O . VAL A 1 95 ? 0.710 6.501 5.115 1.00 96.75 95 VAL A O 1
ATOM 756 N N . SER A 1 96 ? 0.892 7.118 7.250 1.00 96.25 96 SER A N 1
ATOM 757 C CA . SER A 1 96 ? 2.348 6.909 7.304 1.00 96.25 96 SER A CA 1
ATOM 758 C C . SER A 1 96 ? 2.749 5.438 7.142 1.00 96.25 96 SER A C 1
ATOM 760 O O . SER A 1 96 ? 3.763 5.134 6.511 1.00 96.25 96 SER A O 1
ATOM 762 N N . THR A 1 97 ? 1.946 4.513 7.667 1.00 95.50 97 THR A N 1
ATOM 763 C CA . THR A 1 97 ? 2.124 3.073 7.467 1.00 95.50 97 THR A CA 1
ATOM 764 C C . THR A 1 97 ? 1.876 2.698 6.009 1.00 95.50 97 THR A C 1
ATOM 766 O O . THR A 1 97 ? 2.683 1.960 5.447 1.00 95.50 97 THR A O 1
ATOM 769 N N . ILE A 1 98 ? 0.836 3.252 5.379 1.00 96.50 98 ILE A N 1
ATOM 770 C CA . ILE A 1 98 ? 0.545 3.053 3.950 1.00 96.50 98 ILE A CA 1
ATOM 771 C C . ILE A 1 98 ? 1.698 3.581 3.092 1.00 96.50 98 ILE A C 1
ATOM 773 O O . ILE A 1 98 ? 2.214 2.859 2.248 1.00 96.50 98 ILE A O 1
ATOM 777 N N . SER A 1 99 ? 2.186 4.794 3.355 1.00 96.75 99 SER A N 1
ATOM 778 C CA . SER A 1 99 ? 3.329 5.375 2.636 1.00 96.75 99 SER A CA 1
ATOM 779 C C . SER A 1 99 ? 4.587 4.496 2.731 1.00 96.75 99 SER A C 1
ATOM 781 O O . SER A 1 99 ? 5.217 4.169 1.722 1.00 96.75 99 SER A O 1
ATOM 783 N N . ASN A 1 100 ? 4.910 4.017 3.938 1.00 95.94 100 ASN A N 1
ATOM 784 C CA . ASN A 1 100 ? 6.015 3.080 4.152 1.00 95.94 100 ASN A CA 1
ATOM 785 C C . ASN A 1 100 ? 5.804 1.742 3.429 1.00 95.94 100 ASN A C 1
ATOM 787 O O . ASN A 1 100 ? 6.765 1.151 2.929 1.00 95.94 100 ASN A O 1
ATOM 791 N N . TRP A 1 101 ? 4.565 1.250 3.391 1.00 96.38 101 TRP A N 1
ATOM 792 C CA . TRP A 1 101 ? 4.201 0.038 2.668 1.00 96.38 101 TRP A CA 1
ATOM 793 C C . TRP A 1 101 ? 4.386 0.224 1.157 1.00 96.38 101 TRP A C 1
ATOM 795 O O . TRP A 1 101 ? 5.092 -0.579 0.553 1.00 96.38 101 TRP A O 1
ATOM 805 N N . ILE A 1 102 ? 3.899 1.329 0.576 1.00 95.88 102 ILE A N 1
ATOM 806 C CA . ILE A 1 102 ? 4.071 1.679 -0.845 1.00 95.88 102 ILE A CA 1
ATOM 807 C C . ILE A 1 102 ? 5.556 1.712 -1.215 1.00 95.88 102 ILE A C 1
ATOM 809 O O . ILE A 1 102 ? 5.957 1.126 -2.219 1.00 95.88 102 ILE A O 1
ATOM 813 N N . ALA A 1 103 ? 6.398 2.364 -0.406 1.00 95.62 103 ALA A N 1
ATOM 814 C CA . ALA A 1 103 ? 7.832 2.462 -0.681 1.00 95.62 103 ALA A CA 1
ATOM 815 C C . ALA A 1 103 ? 8.510 1.080 -0.741 1.00 95.62 103 ALA A C 1
ATOM 817 O O . ALA A 1 103 ? 9.302 0.807 -1.650 1.00 95.62 103 ALA A O 1
ATOM 818 N N . ARG A 1 104 ? 8.172 0.193 0.205 1.00 95.38 104 ARG A N 1
ATOM 819 C CA . ARG A 1 104 ? 8.680 -1.188 0.248 1.00 95.38 104 ARG A CA 1
ATOM 820 C C . ARG A 1 104 ? 8.157 -2.006 -0.925 1.00 95.38 104 ARG A C 1
ATOM 822 O O . ARG A 1 104 ? 8.955 -2.630 -1.623 1.00 95.38 104 ARG A O 1
ATOM 829 N N . TYR A 1 105 ? 6.850 -1.951 -1.162 1.00 95.56 105 TYR A N 1
ATOM 830 C CA . TYR A 1 105 ? 6.184 -2.682 -2.232 1.00 95.56 105 TYR A CA 1
ATOM 831 C C . TYR A 1 105 ? 6.720 -2.272 -3.608 1.00 95.56 105 TYR A C 1
ATOM 833 O O . TYR A 1 105 ? 7.075 -3.121 -4.418 1.00 95.56 105 TYR A O 1
ATOM 841 N N . ALA A 1 106 ? 6.922 -0.975 -3.852 1.00 93.69 106 ALA A N 1
ATOM 842 C CA . ALA A 1 106 ? 7.503 -0.477 -5.096 1.00 93.69 106 ALA A CA 1
ATOM 843 C C . ALA A 1 106 ? 8.940 -0.975 -5.330 1.00 93.69 106 ALA A C 1
ATOM 845 O O . ALA A 1 106 ? 9.356 -1.177 -6.473 1.00 93.69 106 ALA A O 1
ATOM 846 N N . GLN A 1 107 ? 9.742 -1.151 -4.276 1.00 94.56 107 GLN A N 1
ATOM 847 C CA . GLN A 1 107 ? 11.089 -1.715 -4.400 1.00 94.56 107 GLN A CA 1
ATOM 848 C C . GLN A 1 107 ? 11.039 -3.205 -4.754 1.00 94.56 107 GLN A C 1
ATOM 850 O O . GLN A 1 107 ? 11.733 -3.635 -5.679 1.00 94.56 107 GLN A O 1
ATOM 855 N N . THR A 1 108 ? 10.209 -3.983 -4.055 1.00 95.12 108 THR A N 1
ATOM 856 C CA . THR A 1 108 ? 10.050 -5.417 -4.328 1.00 95.12 108 THR A CA 1
ATOM 857 C C . THR A 1 108 ? 9.445 -5.659 -5.705 1.00 95.12 108 THR A C 1
ATOM 859 O O . THR A 1 108 ? 9.955 -6.494 -6.444 1.00 95.12 108 THR A O 1
ATOM 862 N N . HIS A 1 109 ? 8.443 -4.873 -6.098 1.00 93.75 109 HIS A N 1
ATOM 863 C CA . HIS A 1 109 ? 7.783 -4.959 -7.402 1.00 93.75 109 HIS A CA 1
ATOM 864 C C . HIS A 1 109 ? 8.749 -4.698 -8.557 1.00 93.75 109 HIS A C 1
ATOM 866 O O . HIS A 1 109 ? 8.836 -5.491 -9.491 1.00 93.75 109 HIS A O 1
ATOM 872 N N . ARG A 1 110 ? 9.561 -3.633 -8.470 1.00 93.38 110 ARG A N 1
ATOM 873 C CA . ARG A 1 110 ? 10.605 -3.346 -9.471 1.00 93.38 110 ARG A CA 1
ATOM 874 C C . ARG A 1 110 ? 11.620 -4.483 -9.582 1.00 93.38 110 ARG A C 1
ATOM 876 O O . ARG A 1 110 ? 11.992 -4.857 -10.691 1.00 93.38 110 ARG A O 1
ATOM 883 N N . LYS A 1 111 ? 12.043 -5.051 -8.447 1.00 96.12 111 LYS A N 1
ATOM 884 C CA . LYS A 1 111 ? 12.962 -6.195 -8.422 1.00 96.12 111 LYS A CA 1
ATOM 885 C C . LYS A 1 111 ? 12.347 -7.424 -9.097 1.00 96.12 111 LYS A C 1
ATOM 887 O O . LYS A 1 111 ? 13.016 -8.043 -9.916 1.00 96.12 111 LYS A O 1
ATOM 892 N N . LEU A 1 112 ? 11.090 -7.745 -8.789 1.00 94.31 112 LEU A N 1
ATOM 893 C CA . LEU A 1 112 ? 10.373 -8.876 -9.384 1.00 94.31 112 LEU A CA 1
ATOM 894 C C . LEU A 1 112 ? 10.200 -8.702 -10.896 1.00 94.31 112 LEU A C 1
ATOM 896 O O . LEU A 1 112 ? 10.518 -9.617 -11.651 1.00 94.31 112 LEU A O 1
ATOM 900 N N . LYS A 1 113 ? 9.797 -7.509 -11.354 1.00 92.12 113 LYS A N 1
ATOM 901 C CA . LYS A 1 113 ? 9.721 -7.182 -12.787 1.00 92.12 113 LYS A CA 1
ATOM 902 C C . LYS A 1 113 ? 11.066 -7.370 -13.494 1.00 92.12 113 LYS A C 1
ATOM 904 O O . LYS A 1 113 ? 11.114 -7.983 -14.556 1.00 92.12 113 LYS A O 1
ATOM 909 N N . ALA A 1 114 ? 12.161 -6.889 -12.900 1.00 94.56 114 ALA A N 1
ATOM 910 C CA . ALA A 1 114 ? 13.500 -7.048 -13.468 1.00 94.56 114 ALA A CA 1
ATOM 911 C C . ALA A 1 114 ? 13.938 -8.522 -13.530 1.00 94.56 114 ALA A C 1
ATOM 913 O O . ALA A 1 114 ? 14.459 -8.967 -14.547 1.00 94.56 114 ALA A O 1
ATOM 91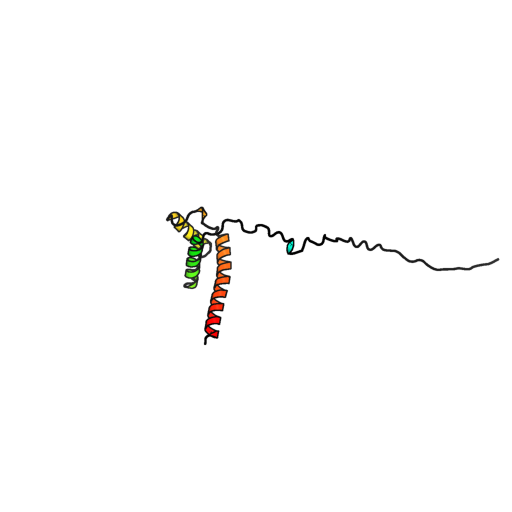4 N N . GLN A 1 115 ? 13.689 -9.297 -12.470 1.00 95.38 115 GLN A N 1
ATOM 915 C CA . GLN A 1 115 ? 13.981 -10.735 -12.447 1.00 95.38 115 GLN A CA 1
ATOM 916 C C . GLN A 1 115 ? 13.189 -11.495 -13.512 1.00 95.38 115 GLN A C 1
ATOM 918 O O . GLN A 1 115 ? 13.752 -12.338 -14.204 1.00 95.38 115 GLN A O 1
ATOM 923 N N . HIS A 1 116 ? 11.907 -11.164 -13.674 1.00 93.38 116 HIS A N 1
ATOM 924 C CA . HIS A 1 116 ? 11.067 -11.743 -14.715 1.00 93.38 116 HIS A CA 1
ATOM 925 C C . HIS A 1 116 ? 11.601 -11.412 -16.116 1.00 93.38 116 HIS A C 1
ATOM 927 O O . HIS A 1 116 ? 11.733 -12.305 -16.946 1.00 93.38 116 HIS A O 1
ATOM 933 N N . ALA A 1 117 ? 11.987 -10.156 -16.367 1.00 93.88 117 ALA A N 1
ATOM 934 C CA . ALA A 1 117 ? 12.591 -9.756 -17.638 1.00 93.88 117 ALA A CA 1
ATOM 935 C C . ALA A 1 117 ? 13.899 -10.517 -17.936 1.00 93.88 117 ALA A C 1
ATOM 937 O O . ALA A 1 117 ? 14.070 -11.016 -19.044 1.00 93.88 117 ALA A O 1
ATOM 938 N N . LEU A 1 118 ? 14.789 -10.679 -16.946 1.00 95.12 118 LEU A N 1
ATOM 939 C CA . LEU A 1 118 ? 16.022 -11.468 -17.099 1.00 95.12 118 LEU A CA 1
ATOM 940 C C . LEU A 1 118 ? 15.737 -12.948 -17.386 1.00 95.12 118 LEU A C 1
ATOM 942 O O . LEU A 1 118 ? 16.408 -13.556 -18.215 1.00 95.12 118 LEU A O 1
ATOM 946 N N . ALA A 1 119 ? 14.736 -13.530 -16.723 1.00 93.94 119 ALA A N 1
ATOM 947 C CA . ALA A 1 119 ? 14.347 -14.920 -16.943 1.00 93.94 119 ALA A CA 1
ATOM 948 C C . ALA A 1 119 ? 13.821 -15.166 -18.367 1.00 93.94 119 ALA A C 1
ATOM 950 O O . ALA A 1 119 ? 14.047 -16.242 -18.915 1.00 93.94 119 ALA A O 1
ATOM 951 N N . LEU A 1 120 ? 13.152 -14.179 -18.971 1.00 92.44 120 LEU A N 1
ATOM 952 C CA . LEU A 1 120 ? 12.709 -14.252 -20.365 1.00 92.44 120 LEU A CA 1
ATOM 953 C C . LEU A 1 120 ? 13.887 -14.191 -21.344 1.00 92.44 120 LEU A C 1
ATOM 955 O O . LEU A 1 120 ? 13.933 -14.997 -22.266 1.00 92.44 120 LEU A O 1
ATOM 959 N N . VAL A 1 121 ? 14.849 -13.290 -21.114 1.00 92.06 121 VAL A N 1
ATOM 960 C CA . VAL A 1 121 ? 16.048 -13.145 -21.963 1.00 92.06 121 VAL A CA 1
ATOM 961 C C . VAL A 1 121 ? 16.930 -14.395 -21.924 1.00 92.06 121 VAL A C 1
ATOM 963 O O . VAL A 1 121 ? 17.450 -14.809 -22.946 1.00 92.06 121 VAL A O 1
ATOM 966 N N . ASN A 1 122 ? 17.073 -15.041 -20.766 1.00 85.38 122 ASN A N 1
ATOM 967 C CA . ASN A 1 122 ? 17.888 -16.257 -20.642 1.00 85.38 122 ASN A CA 1
ATOM 968 C C . ASN A 1 122 ? 17.233 -17.508 -21.265 1.00 85.38 122 ASN A C 1
ATOM 970 O O . ASN A 1 122 ? 17.851 -18.571 -21.286 1.00 85.38 122 ASN A O 1
ATOM 974 N N . ARG A 1 123 ? 15.969 -17.414 -21.700 1.00 75.88 123 ARG A N 1
ATOM 975 C CA . ARG A 1 123 ? 15.217 -18.515 -22.321 1.00 75.88 123 ARG A CA 1
ATOM 976 C C . ARG A 1 123 ? 15.240 -18.462 -23.854 1.00 75.88 123 ARG A C 1
ATOM 978 O O . ARG A 1 123 ? 14.845 -19.443 -24.480 1.00 75.88 123 ARG A O 1
ATOM 985 N N . THR A 1 124 ? 15.653 -17.331 -24.423 1.00 60.97 124 THR A N 1
ATOM 986 C CA . THR A 1 124 ? 15.842 -17.092 -25.864 1.00 60.97 124 THR A CA 1
ATOM 987 C C . THR A 1 124 ? 17.293 -17.287 -26.257 1.00 60.97 124 THR A C 1
ATOM 989 O O . THR A 1 124 ? 17.522 -17.915 -27.310 1.00 60.97 124 THR A O 1
#

Radius of gyration: 34.71 Å; chains: 1; bounding box: 115×43×75 Å